Protein AF-A0A087T2G4-F1 (afdb_monomer_lite)

Structure (mmCIF, N/CA/C/O backbone):
data_AF-A0A087T2G4-F1
#
_entry.id   AF-A0A087T2G4-F1
#
loop_
_atom_site.group_PDB
_atom_site.id
_atom_site.type_symbol
_atom_site.label_atom_id
_atom_site.label_alt_id
_atom_site.label_comp_id
_atom_site.label_asym_id
_atom_site.label_entity_id
_atom_site.label_seq_id
_atom_site.pdbx_PDB_ins_code
_atom_site.Cartn_x
_atom_site.Cartn_y
_atom_site.Cartn_z
_atom_site.occupancy
_atom_site.B_iso_or_equiv
_atom_site.auth_seq_id
_atom_site.auth_comp_id
_atom_site.auth_asym_id
_atom_site.auth_atom_id
_atom_site.pdbx_PDB_model_num
ATOM 1 N N . MET A 1 1 ? 37.752 -5.880 37.930 1.00 56.69 1 MET A N 1
ATOM 2 C CA . MET A 1 1 ? 36.402 -5.776 38.530 1.00 56.69 1 MET A CA 1
ATOM 3 C C . MET A 1 1 ? 35.339 -5.207 37.573 1.00 56.69 1 MET A C 1
ATOM 5 O O . MET A 1 1 ? 34.212 -5.665 37.635 1.00 56.69 1 MET A O 1
ATOM 9 N N . LEU A 1 2 ? 35.660 -4.288 36.644 1.00 55.62 2 LEU A N 1
ATOM 10 C CA . LEU A 1 2 ? 34.665 -3.625 35.767 1.00 55.62 2 LEU A CA 1
ATOM 11 C C . LEU A 1 2 ? 34.037 -4.519 34.666 1.00 55.62 2 LEU A C 1
ATOM 13 O O . LEU A 1 2 ? 32.881 -4.335 34.304 1.00 55.62 2 LEU A O 1
ATOM 17 N N . LYS A 1 3 ? 34.774 -5.519 34.152 1.00 53.50 3 LYS A N 1
ATOM 18 C CA . LYS A 1 3 ? 34.324 -6.374 33.029 1.00 53.50 3 LYS A CA 1
ATOM 19 C C . LYS A 1 3 ? 33.188 -7.343 33.389 1.00 53.50 3 LYS A C 1
ATOM 21 O O . LYS A 1 3 ? 32.333 -7.605 32.552 1.00 53.50 3 LYS A O 1
ATOM 26 N N . ALA A 1 4 ? 33.155 -7.837 34.629 1.00 59.81 4 ALA A N 1
ATOM 27 C CA . ALA A 1 4 ? 32.102 -8.746 35.089 1.00 59.81 4 ALA A CA 1
ATOM 28 C C . ALA A 1 4 ? 30.742 -8.035 35.222 1.00 59.81 4 ALA A C 1
ATOM 30 O O . ALA A 1 4 ? 29.710 -8.628 34.932 1.00 59.81 4 ALA A O 1
ATOM 31 N N . SER A 1 5 ? 30.756 -6.746 35.582 1.00 65.25 5 SER A N 1
ATOM 32 C CA . SER A 1 5 ? 29.547 -5.923 35.721 1.00 65.25 5 SER A CA 1
ATOM 33 C C . SER A 1 5 ? 28.841 -5.698 34.379 1.00 65.25 5 SER A C 1
ATOM 35 O O . SER A 1 5 ? 27.624 -5.813 34.279 1.00 65.25 5 SER A O 1
ATOM 37 N N . ILE A 1 6 ? 29.620 -5.469 33.317 1.00 71.50 6 ILE A N 1
ATOM 38 C CA . ILE A 1 6 ? 29.095 -5.248 31.962 1.00 71.50 6 ILE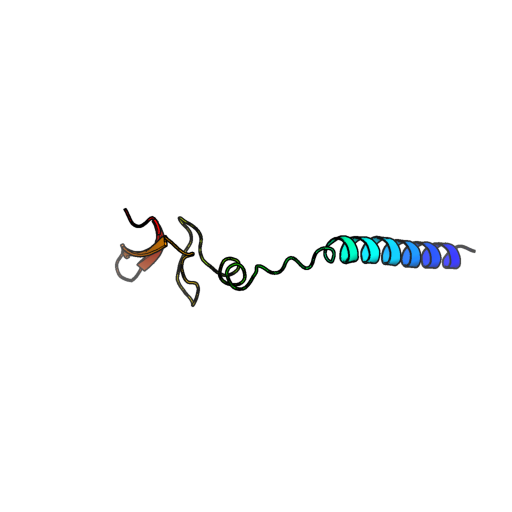 A CA 1
ATOM 39 C C . ILE A 1 6 ? 28.451 -6.526 31.413 1.00 71.50 6 ILE A C 1
ATOM 41 O O . ILE A 1 6 ? 27.357 -6.471 30.860 1.00 71.50 6 ILE A O 1
ATOM 45 N N . LEU A 1 7 ? 29.093 -7.682 31.612 1.00 71.88 7 LEU A N 1
ATOM 46 C CA . LEU A 1 7 ? 28.537 -8.975 31.201 1.00 71.88 7 LEU A CA 1
ATOM 47 C C . LEU A 1 7 ? 27.214 -9.276 31.913 1.00 71.88 7 LEU A C 1
ATOM 49 O O . LEU A 1 7 ? 26.266 -9.714 31.267 1.00 71.88 7 LEU A O 1
ATOM 53 N N . LEU A 1 8 ? 27.122 -8.975 33.211 1.00 72.50 8 LEU A N 1
ATOM 54 C CA . LEU A 1 8 ? 25.884 -9.143 33.971 1.00 72.50 8 LEU A CA 1
ATOM 55 C C . LEU A 1 8 ? 24.758 -8.254 33.422 1.00 72.50 8 LEU A C 1
ATOM 57 O O . LEU A 1 8 ? 23.626 -8.704 33.273 1.00 72.50 8 LEU A O 1
ATOM 61 N N . PHE A 1 9 ? 25.086 -7.009 33.070 1.00 72.69 9 PHE A N 1
ATOM 62 C CA . PHE A 1 9 ? 24.136 -6.058 32.499 1.00 72.69 9 PHE A CA 1
ATOM 63 C C . PHE A 1 9 ? 23.614 -6.510 31.133 1.00 72.69 9 PHE A C 1
ATOM 65 O O . PHE A 1 9 ? 22.418 -6.427 30.875 1.00 72.69 9 PHE A O 1
ATOM 72 N N . ILE A 1 10 ? 24.493 -7.035 30.275 1.00 75.31 10 ILE A N 1
ATOM 73 C CA . ILE A 1 10 ? 24.116 -7.550 28.954 1.00 75.31 10 ILE A CA 1
ATOM 74 C C . ILE A 1 10 ? 23.178 -8.752 29.100 1.00 75.31 10 ILE A C 1
ATOM 76 O O . ILE A 1 10 ? 22.148 -8.792 28.430 1.00 75.31 10 ILE A O 1
ATOM 80 N N . VAL A 1 11 ? 23.481 -9.691 30.002 1.00 76.00 11 VAL A N 1
ATOM 81 C CA . VAL A 1 11 ? 22.630 -10.867 30.253 1.00 76.00 11 VAL A CA 1
ATOM 82 C C . VAL A 1 11 ? 21.252 -10.452 30.775 1.00 76.00 11 VAL A C 1
ATOM 84 O O . VAL A 1 11 ? 20.242 -10.924 30.261 1.00 76.00 11 VAL A O 1
ATOM 87 N N . LEU A 1 12 ? 21.186 -9.517 31.727 1.00 71.19 12 LEU A N 1
ATOM 88 C CA . LEU A 1 12 ? 19.913 -8.987 32.230 1.00 71.19 12 LEU A CA 1
ATOM 89 C C . LEU A 1 12 ? 19.105 -8.274 31.138 1.00 71.19 12 LEU A C 1
ATOM 91 O O . LEU A 1 12 ? 17.888 -8.440 31.072 1.00 71.19 12 LEU A O 1
ATOM 95 N N . LEU A 1 13 ? 19.774 -7.532 30.252 1.00 69.69 13 LEU A N 1
ATOM 96 C CA . LEU A 1 13 ? 19.131 -6.867 29.120 1.00 69.69 13 LEU A CA 1
ATOM 97 C C . LEU A 1 13 ? 18.536 -7.880 28.130 1.00 69.69 13 LEU A C 1
ATOM 99 O O . LEU A 1 13 ? 17.430 -7.676 27.639 1.00 69.69 13 LEU A O 1
ATOM 103 N N . HIS A 1 14 ? 19.233 -8.992 27.875 1.00 67.19 14 HIS A N 1
ATOM 104 C CA . HIS A 1 14 ? 18.742 -10.061 26.999 1.00 67.19 14 HIS A CA 1
ATOM 105 C C . HIS A 1 14 ? 17.550 -10.798 27.615 1.00 67.19 14 HIS A C 1
ATOM 107 O O . HIS A 1 14 ? 16.584 -11.072 26.911 1.00 67.19 14 HIS A O 1
ATOM 113 N N . ILE A 1 15 ? 17.577 -11.067 28.925 1.00 66.38 15 ILE A N 1
ATOM 114 C CA . ILE A 1 15 ? 16.452 -11.689 29.635 1.00 66.38 15 ILE A CA 1
ATOM 115 C C . ILE A 1 15 ? 15.220 -10.770 29.596 1.00 66.38 15 ILE A C 1
ATOM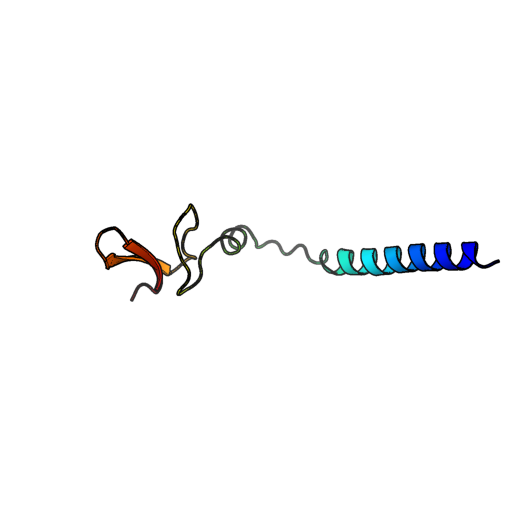 117 O O . ILE A 1 15 ? 14.134 -11.223 29.252 1.00 66.38 15 ILE A O 1
ATOM 121 N N . ALA A 1 16 ? 15.372 -9.469 29.864 1.00 61.72 16 ALA A N 1
ATOM 122 C CA . ALA A 1 16 ? 14.265 -8.509 29.787 1.00 61.72 16 ALA A CA 1
ATOM 123 C C . ALA A 1 16 ? 13.675 -8.385 28.367 1.00 61.72 16 ALA A C 1
ATOM 125 O O . ALA A 1 16 ? 12.456 -8.277 28.198 1.00 61.72 16 ALA A O 1
ATOM 126 N N . PHE A 1 17 ? 14.531 -8.433 27.342 1.00 57.81 17 PHE A N 1
ATOM 127 C CA . PHE A 1 17 ? 14.101 -8.402 25.945 1.00 57.81 17 PHE A CA 1
ATOM 128 C C . PHE A 1 17 ? 13.406 -9.708 25.519 1.00 57.81 17 PHE A C 1
ATOM 130 O O . PHE A 1 17 ? 12.402 -9.656 24.815 1.00 57.81 17 PHE A O 1
ATOM 137 N N . ALA A 1 18 ? 13.864 -10.867 26.005 1.00 57.78 18 ALA A N 1
ATOM 138 C CA . ALA A 1 18 ? 13.228 -12.163 25.753 1.00 57.78 18 ALA A CA 1
ATOM 139 C C . ALA A 1 18 ? 11.833 -12.271 26.398 1.00 57.78 18 ALA A C 1
ATOM 141 O O . ALA A 1 18 ? 10.889 -12.709 25.749 1.00 57.78 18 ALA A O 1
ATOM 142 N N . ILE A 1 19 ? 11.662 -11.782 27.632 1.00 54.62 19 ILE A N 1
ATOM 143 C CA . ILE A 1 19 ? 10.354 -11.770 28.317 1.00 54.62 19 ILE A CA 1
ATOM 144 C C . ILE A 1 19 ? 9.360 -10.827 27.611 1.00 54.62 19 ILE A C 1
ATOM 146 O O . ILE A 1 19 ? 8.152 -11.059 27.632 1.00 54.62 19 ILE A O 1
ATOM 150 N N . SER A 1 20 ? 9.852 -9.778 26.942 1.00 41.28 20 SER A N 1
ATOM 151 C CA . SER A 1 20 ? 9.008 -8.887 26.130 1.00 41.28 20 SER A CA 1
ATOM 152 C C . SER A 1 20 ? 8.498 -9.560 24.850 1.00 41.28 20 SER A C 1
ATOM 154 O O . SER A 1 20 ? 7.461 -9.163 24.329 1.00 41.28 20 SER A O 1
ATOM 156 N N . LEU A 1 21 ? 9.205 -10.586 24.369 1.00 47.34 21 LEU A N 1
ATOM 157 C CA . LEU A 1 21 ? 8.844 -11.378 23.193 1.00 47.34 21 LEU A CA 1
ATOM 158 C C . LEU A 1 21 ? 7.831 -12.485 23.531 1.00 47.34 21 LEU A C 1
ATOM 160 O O . LEU A 1 21 ? 6.973 -12.792 22.713 1.00 47.34 21 LEU A O 1
ATOM 164 N N . GLU A 1 22 ? 7.863 -13.020 24.754 1.00 42.28 22 GLU A N 1
ATOM 165 C CA . GLU A 1 22 ? 6.959 -14.099 25.190 1.00 42.28 22 GLU A CA 1
ATOM 166 C C . GLU A 1 22 ? 5.569 -13.602 25.637 1.00 42.28 22 GLU A C 1
ATOM 168 O O . GLU A 1 22 ? 4.618 -14.375 25.726 1.00 42.28 22 GLU A O 1
ATOM 173 N N . LYS A 1 23 ? 5.380 -12.288 25.835 1.00 37.06 23 LYS A N 1
ATOM 174 C CA . LYS A 1 23 ? 4.053 -11.707 26.127 1.00 37.06 23 LYS A CA 1
ATOM 175 C C . LYS A 1 23 ? 3.134 -11.588 24.891 1.00 37.06 23 LYS A C 1
ATOM 177 O O . LYS A 1 23 ? 2.092 -10.941 24.968 1.00 37.06 23 LYS A O 1
ATOM 182 N N . VAL A 1 24 ? 3.492 -12.224 23.774 1.00 45.44 24 VAL A N 1
ATOM 183 C CA . VAL A 1 24 ? 2.677 -12.296 22.546 1.00 45.44 24 VAL A CA 1
ATOM 184 C C . VAL A 1 24 ? 2.285 -13.746 22.201 1.00 45.44 24 VAL A C 1
ATOM 186 O O . VAL A 1 24 ? 1.804 -13.993 21.109 1.00 45.44 24 VAL A O 1
ATOM 189 N N . ASP A 1 25 ? 2.426 -14.716 23.114 1.00 43.88 25 ASP A N 1
ATOM 190 C CA . ASP A 1 25 ? 2.075 -16.122 22.815 1.00 43.88 25 ASP A CA 1
ATOM 191 C C . ASP A 1 25 ? 1.176 -16.758 23.886 1.00 43.88 25 ASP A C 1
ATOM 193 O O . ASP A 1 25 ? 1.480 -17.761 24.529 1.00 43.88 25 ASP A O 1
ATOM 197 N N . GLY A 1 26 ? 0.033 -16.116 24.124 1.00 42.03 26 GLY A N 1
ATOM 198 C CA . GLY A 1 26 ? -0.933 -16.560 25.120 1.00 42.03 26 GLY A CA 1
ATOM 199 C C . GLY A 1 26 ? -2.364 -16.243 24.730 1.00 42.03 26 GLY A C 1
ATOM 200 O O . GLY A 1 26 ? -2.994 -15.434 25.399 1.00 42.03 26 GLY A O 1
ATOM 201 N N . LEU A 1 27 ? -2.848 -16.851 23.647 1.00 39.66 27 LEU A N 1
ATOM 202 C CA . LEU A 1 27 ? -4.113 -17.593 23.603 1.00 39.66 27 LEU A CA 1
ATOM 203 C C . LEU A 1 27 ? -4.270 -18.170 22.191 1.00 39.66 27 LEU A C 1
ATOM 205 O O . LEU A 1 27 ? -4.503 -17.453 21.221 1.00 39.66 27 LEU A O 1
ATOM 209 N N . VAL A 1 28 ? -4.171 -19.494 22.095 1.00 55.59 28 VAL A N 1
ATOM 210 C CA . VAL A 1 28 ? -4.864 -20.242 21.050 1.00 55.59 28 VAL A CA 1
ATOM 211 C C . VAL A 1 28 ? -6.355 -19.975 21.263 1.00 55.59 28 VAL A C 1
ATOM 213 O O . VAL A 1 28 ? -6.966 -20.554 22.158 1.00 55.59 28 VAL A O 1
ATOM 216 N N . GLU A 1 29 ? -6.916 -19.060 20.478 1.00 39.81 29 GLU A N 1
ATOM 217 C CA . GLU A 1 29 ? -8.343 -19.025 20.187 1.00 39.81 29 GLU A CA 1
ATOM 218 C C . GLU A 1 29 ? -8.550 -19.471 18.740 1.00 39.81 29 GLU A C 1
ATOM 220 O O . GLU A 1 29 ? -7.960 -18.967 17.785 1.00 39.81 29 GLU A O 1
ATOM 225 N N . ASP A 1 30 ? -9.375 -20.499 18.639 1.00 44.38 30 ASP A N 1
ATOM 226 C CA . ASP A 1 30 ? -9.709 -21.349 17.507 1.00 44.38 30 ASP A CA 1
ATOM 227 C C . ASP A 1 30 ? -10.544 -20.604 16.433 1.00 44.38 30 ASP A C 1
ATOM 229 O O . ASP A 1 30 ? -11.612 -21.053 16.025 1.00 44.38 30 ASP A O 1
ATOM 233 N N . ALA A 1 31 ? -10.114 -19.416 15.992 1.00 41.81 31 ALA A N 1
ATOM 234 C CA . ALA A 1 31 ? -10.869 -18.584 15.047 1.00 41.81 31 ALA A CA 1
ATOM 235 C C . ALA A 1 31 ? -9.959 -17.634 14.243 1.00 41.81 31 ALA A C 1
ATOM 237 O O . ALA A 1 31 ? -9.833 -16.458 14.570 1.00 41.81 31 ALA A O 1
ATOM 238 N N . GLY A 1 32 ? -9.299 -18.119 13.184 1.00 42.16 32 GLY A N 1
ATOM 239 C CA . GLY A 1 32 ? -8.305 -17.288 12.478 1.00 42.16 32 GLY A CA 1
ATOM 240 C C . GLY A 1 32 ? -8.087 -17.540 10.990 1.00 42.16 32 GLY A C 1
ATOM 241 O O . GLY A 1 32 ? -7.178 -16.950 10.413 1.00 42.16 32 GLY A O 1
ATOM 242 N N . ILE A 1 33 ? -8.898 -18.368 10.325 1.00 44.25 33 ILE A N 1
ATOM 243 C CA . ILE A 1 33 ? -8.796 -18.504 8.858 1.00 44.25 33 ILE A CA 1
ATOM 244 C C . ILE A 1 33 ? -9.286 -17.223 8.140 1.00 44.25 33 ILE A C 1
ATOM 246 O O . ILE A 1 33 ? -8.937 -16.999 6.983 1.00 44.25 33 ILE A O 1
ATOM 250 N N . GLU A 1 34 ? -10.008 -16.329 8.825 1.00 45.16 34 GLU A N 1
ATOM 251 C CA . GLU A 1 34 ? -10.473 -15.058 8.247 1.00 45.16 34 GLU A CA 1
ATOM 252 C C . GLU A 1 34 ? -9.539 -13.855 8.468 1.00 45.16 34 GLU A C 1
ATOM 254 O O . GLU A 1 34 ? -9.630 -12.898 7.709 1.00 45.16 34 GLU A O 1
ATOM 259 N N . THR A 1 35 ? -8.597 -13.875 9.417 1.00 43.84 35 THR A N 1
ATOM 260 C CA . THR A 1 35 ? -7.822 -12.661 9.765 1.00 43.84 35 THR A CA 1
ATOM 261 C C . THR A 1 35 ? -6.460 -12.557 9.081 1.00 43.84 35 THR A C 1
ATOM 263 O O . THR A 1 35 ? -5.982 -11.452 8.837 1.00 43.84 35 THR A O 1
ATOM 266 N N . ALA A 1 36 ? -5.855 -13.672 8.657 1.00 43.09 36 ALA A N 1
ATOM 267 C CA . ALA A 1 36 ? -4.570 -13.646 7.943 1.00 43.09 36 ALA A CA 1
ATOM 268 C C . ALA A 1 36 ? -4.650 -12.997 6.543 1.00 43.09 36 ALA A C 1
ATOM 270 O O . ALA A 1 36 ? -3.624 -12.694 5.932 1.00 43.09 36 ALA A O 1
ATOM 271 N N . ARG A 1 37 ? -5.863 -12.770 6.016 1.00 50.09 37 ARG A N 1
ATOM 272 C CA . ARG A 1 37 ? -6.079 -12.063 4.744 1.00 50.09 37 ARG A CA 1
ATOM 273 C C . ARG A 1 37 ? -6.202 -10.542 4.913 1.00 50.09 37 ARG A C 1
ATOM 275 O O . ARG A 1 37 ? -6.047 -9.830 3.923 1.00 50.09 37 ARG A O 1
ATOM 282 N N . ASP A 1 38 ? -6.428 -10.060 6.136 1.00 53.16 38 ASP A N 1
ATOM 283 C CA . ASP A 1 38 ? -6.680 -8.645 6.444 1.00 53.16 38 ASP A CA 1
ATOM 284 C C . ASP A 1 38 ? -5.423 -7.849 6.843 1.00 53.16 38 ASP A C 1
ATOM 286 O O . ASP A 1 38 ? -5.453 -6.620 6.905 1.00 53.16 38 ASP A O 1
ATOM 290 N N . GLU A 1 39 ? -4.281 -8.508 7.063 1.00 59.00 39 GLU A N 1
ATOM 291 C CA . GLU A 1 39 ? -3.043 -7.801 7.435 1.00 59.00 39 GLU A CA 1
ATOM 292 C C . GLU A 1 39 ? -2.205 -7.343 6.229 1.00 59.00 39 GLU A C 1
ATOM 294 O O . GLU A 1 39 ? -1.411 -6.411 6.349 1.00 59.00 39 GLU A O 1
ATOM 299 N N . ASN A 1 40 ? -2.413 -7.934 5.046 1.00 75.06 40 ASN A N 1
ATOM 300 C CA . ASN A 1 40 ? -1.678 -7.602 3.814 1.00 75.06 40 ASN A CA 1
ATOM 301 C C . ASN A 1 40 ? -2.583 -7.017 2.714 1.00 75.06 40 ASN A C 1
ATOM 303 O O . ASN A 1 40 ? -2.399 -7.278 1.522 1.00 75.06 40 ASN A O 1
ATOM 307 N N . CYS A 1 41 ? -3.601 -6.260 3.116 1.00 84.06 41 CYS A N 1
ATOM 308 C CA . CYS A 1 41 ? -4.537 -5.612 2.207 1.00 84.06 41 CYS A CA 1
ATOM 309 C C . CYS A 1 41 ? -4.538 -4.088 2.379 1.00 84.06 41 CYS A C 1
ATOM 311 O O . CYS A 1 41 ? -4.228 -3.542 3.439 1.00 84.06 41 CYS A O 1
ATOM 313 N N . ALA A 1 42 ? -4.887 -3.387 1.304 1.00 89.06 42 ALA A N 1
ATOM 314 C CA . ALA A 1 42 ? -5.005 -1.940 1.286 1.00 89.06 42 ALA A CA 1
ATOM 315 C C . ALA A 1 42 ? -6.331 -1.496 1.921 1.00 89.06 42 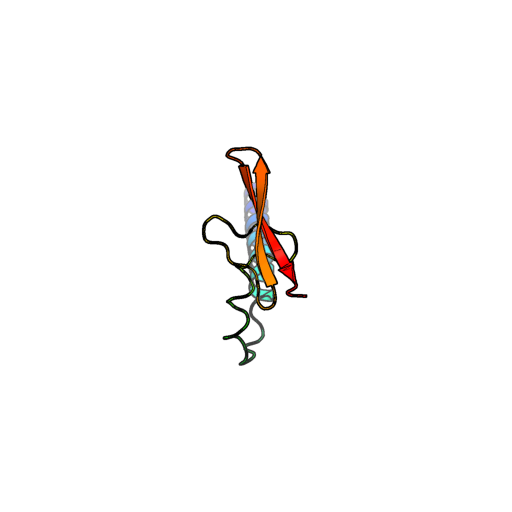ALA A C 1
ATOM 317 O O . ALA A 1 42 ? -7.421 -1.904 1.503 1.00 89.06 42 ALA A O 1
ATOM 318 N N . LYS A 1 43 ? -6.223 -0.634 2.933 1.00 88.75 43 LYS A N 1
ATOM 319 C CA . LYS A 1 43 ? -7.356 -0.013 3.633 1.00 88.75 43 LYS A CA 1
ATOM 320 C C . LYS A 1 43 ? -7.988 1.095 2.786 1.00 88.75 43 LYS A C 1
ATOM 322 O O . LYS A 1 43 ? -7.477 1.468 1.732 1.00 88.75 43 LYS A O 1
ATOM 327 N N . GLU A 1 44 ? -9.105 1.647 3.253 1.00 90.44 44 GLU A N 1
ATOM 328 C CA . GLU A 1 44 ? -9.782 2.758 2.575 1.00 90.44 44 GLU A CA 1
ATOM 329 C C . GLU A 1 44 ? -8.807 3.931 2.356 1.00 90.44 44 GLU A C 1
ATOM 331 O O . GLU A 1 44 ? -8.013 4.268 3.237 1.00 90.44 44 GLU A O 1
ATOM 336 N N . TYR A 1 45 ? -8.840 4.524 1.163 1.00 88.75 45 TYR A N 1
ATOM 337 C CA . TYR A 1 45 ? -7.938 5.581 0.691 1.00 88.75 45 TYR A CA 1
ATOM 338 C C . TYR A 1 45 ? -6.464 5.177 0.487 1.00 88.75 45 TYR A C 1
ATOM 340 O O . TYR A 1 45 ? -5.639 6.032 0.149 1.00 88.75 45 TYR A O 1
ATOM 348 N N . GLN A 1 46 ? -6.109 3.894 0.628 1.00 89.38 46 GLN A N 1
ATOM 349 C CA . GLN A 1 46 ? -4.777 3.383 0.282 1.00 89.38 46 GLN A CA 1
ATOM 350 C C . GLN A 1 46 ? -4.693 2.910 -1.174 1.00 89.38 46 GLN A C 1
ATOM 352 O O . GLN A 1 46 ? -5.707 2.625 -1.810 1.00 89.38 46 GLN A O 1
ATOM 357 N N . ARG A 1 47 ? -3.465 2.830 -1.708 1.00 88.69 47 ARG A N 1
ATOM 358 C CA . ARG A 1 47 ? -3.213 2.316 -3.063 1.00 88.69 47 ARG A CA 1
ATOM 359 C C . ARG A 1 47 ? -3.387 0.799 -3.144 1.00 88.69 47 ARG A C 1
ATOM 361 O O . ARG A 1 47 ? -2.975 0.092 -2.233 1.00 88.69 47 ARG A O 1
ATOM 368 N N . CYS A 1 48 ? -3.891 0.326 -4.282 1.00 89.06 48 CYS A N 1
ATOM 369 C CA . CYS A 1 48 ? -4.142 -1.090 -4.592 1.00 89.06 48 CYS A CA 1
ATOM 370 C C . CYS A 1 48 ? -3.403 -1.561 -5.863 1.00 89.06 48 CYS A C 1
ATOM 372 O O . CYS A 1 48 ? -3.919 -2.326 -6.675 1.00 89.06 48 CYS A O 1
ATOM 374 N N . GLU A 1 49 ? -2.180 -1.069 -6.054 1.00 85.06 49 GLU A N 1
ATOM 375 C CA . GLU A 1 49 ? -1.274 -1.443 -7.147 1.00 85.06 49 GLU A CA 1
ATOM 376 C C . GLU A 1 49 ? -0.171 -2.395 -6.660 1.00 85.06 49 GLU A C 1
ATOM 378 O O . GLU A 1 49 ? 0.073 -2.534 -5.463 1.00 85.06 49 GLU A O 1
ATOM 383 N N . GLY A 1 50 ? 0.534 -3.042 -7.596 1.00 78.06 50 GLY A N 1
ATOM 384 C CA . GLY A 1 50 ? 1.754 -3.794 -7.272 1.00 78.06 50 GLY A CA 1
ATOM 385 C C . GLY A 1 50 ? 1.518 -5.084 -6.480 1.00 78.06 50 GLY A C 1
ATOM 386 O O . GLY A 1 50 ? 2.362 -5.472 -5.681 1.00 78.06 50 GLY A O 1
ATOM 387 N N . GLY A 1 51 ? 0.372 -5.741 -6.690 1.00 76.19 51 GLY A N 1
ATOM 388 C CA . GLY A 1 51 ? 0.017 -6.994 -6.013 1.00 76.19 51 GLY A CA 1
ATOM 389 C C . GLY A 1 51 ? -0.716 -6.811 -4.682 1.00 76.19 51 GLY A C 1
ATOM 390 O O . GLY A 1 51 ? -1.123 -7.800 -4.077 1.00 76.19 51 GLY A O 1
ATOM 391 N N . VAL A 1 52 ? -0.943 -5.568 -4.251 1.00 83.38 52 VAL A N 1
ATOM 392 C CA . VAL A 1 52 ? -1.732 -5.256 -3.055 1.00 83.38 52 VAL A CA 1
ATOM 393 C C . VAL A 1 52 ? -3.204 -5.114 -3.437 1.00 83.38 52 VAL A C 1
ATOM 395 O O . VAL A 1 52 ? -3.567 -4.255 -4.237 1.00 83.38 52 VAL A O 1
ATOM 398 N N . SER A 1 53 ? -4.064 -5.956 -2.864 1.00 88.50 53 SER A N 1
ATOM 399 C CA . SER A 1 53 ? -5.520 -5.889 -3.061 1.00 88.50 53 SER A CA 1
ATOM 400 C C . SER A 1 53 ? -6.193 -5.106 -1.935 1.00 88.50 53 SER A C 1
ATOM 402 O O . SER A 1 53 ? -5.673 -5.056 -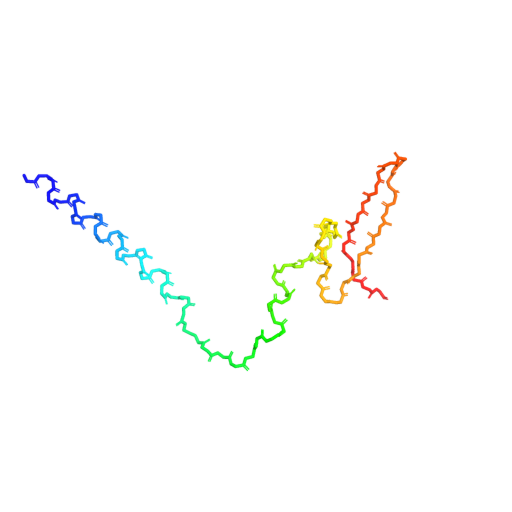0.824 1.00 88.50 53 SER A O 1
ATOM 404 N N . CYS A 1 54 ? -7.356 -4.508 -2.201 1.00 90.12 54 CYS A N 1
ATOM 405 C CA . CYS A 1 54 ? -8.144 -3.859 -1.153 1.00 90.12 54 CYS A CA 1
ATOM 406 C C . CYS A 1 54 ? -8.708 -4.882 -0.157 1.00 90.12 54 CYS A C 1
ATOM 408 O O . CYS A 1 54 ? -9.037 -6.006 -0.544 1.00 90.12 54 CYS A O 1
ATOM 410 N N . CYS A 1 55 ? -8.843 -4.478 1.108 1.00 88.94 55 CYS A N 1
ATOM 411 C CA . CYS A 1 55 ? -9.465 -5.302 2.147 1.00 88.94 55 CYS A CA 1
ATOM 412 C C . CYS A 1 55 ? -10.946 -5.587 1.845 1.00 88.94 55 CYS A C 1
ATOM 414 O O . CYS A 1 55 ? -11.572 -4.921 1.012 1.00 88.94 55 CYS A O 1
ATOM 416 N N . GLN A 1 56 ? -11.523 -6.584 2.518 1.00 85.94 56 GLN A N 1
ATOM 417 C CA . GLN A 1 56 ? -12.895 -7.021 2.263 1.00 85.94 56 GLN A CA 1
ATOM 418 C C . GLN A 1 56 ? -13.901 -5.863 2.410 1.00 85.94 56 GLN A C 1
ATOM 420 O O . GLN A 1 56 ? -13.856 -5.082 3.355 1.00 85.94 56 GLN A O 1
ATOM 425 N N . GLY A 1 57 ? -14.807 -5.731 1.435 1.00 86.44 57 GLY A N 1
ATOM 426 C CA . GLY A 1 57 ? -15.795 -4.641 1.386 1.00 86.44 57 GLY A CA 1
ATOM 427 C C . GLY A 1 57 ? -15.309 -3.350 0.712 1.00 86.44 57 GLY A C 1
ATOM 428 O O . GLY A 1 57 ? -16.107 -2.432 0.508 1.00 86.44 57 GLY A O 1
ATOM 429 N N . LEU A 1 58 ? -14.039 -3.287 0.308 1.00 90.19 58 LEU A N 1
ATOM 430 C CA . LEU A 1 58 ? -13.477 -2.191 -0.475 1.00 90.19 58 LEU A CA 1
ATOM 431 C C . LEU A 1 58 ? -13.254 -2.618 -1.932 1.00 90.19 58 LEU A C 1
ATOM 433 O O . LEU A 1 58 ? -12.992 -3.781 -2.238 1.00 90.19 58 LEU A O 1
ATOM 437 N N . VAL A 1 59 ? -13.351 -1.661 -2.847 1.00 90.38 59 VAL A N 1
ATOM 438 C CA . VAL A 1 59 ? -13.116 -1.834 -4.281 1.00 90.38 59 VAL A CA 1
ATOM 439 C C . VAL A 1 59 ? -11.954 -0.942 -4.697 1.00 90.38 59 VAL A C 1
ATOM 441 O O . VAL A 1 59 ? -11.852 0.203 -4.261 1.00 90.38 59 VAL A O 1
ATOM 444 N N . CYS A 1 60 ? -11.073 -1.471 -5.544 1.00 90.88 60 CYS A N 1
ATOM 445 C CA . CYS A 1 60 ? -9.982 -0.705 -6.130 1.00 90.88 60 CYS A CA 1
ATOM 446 C C . CYS A 1 60 ? -10.516 0.141 -7.294 1.00 90.88 60 CYS A C 1
ATOM 448 O O . CYS A 1 60 ? -10.952 -0.409 -8.306 1.00 90.88 60 CYS A O 1
ATOM 450 N N . HIS A 1 61 ? -10.500 1.466 -7.151 1.00 90.75 61 HIS A N 1
ATOM 451 C CA . HIS A 1 61 ? -10.856 2.402 -8.216 1.00 90.75 61 HIS A CA 1
ATOM 452 C C . HIS A 1 61 ? -9.602 2.934 -8.892 1.00 90.75 61 HIS A C 1
ATOM 454 O O . HIS A 1 61 ? -8.657 3.327 -8.212 1.00 90.75 61 HIS A O 1
ATOM 460 N N . TYR A 1 62 ? -9.623 2.989 -10.223 1.00 88.06 62 TYR A N 1
ATOM 461 C CA . TYR A 1 62 ? -8.547 3.545 -11.035 1.00 88.06 62 TYR A CA 1
ATOM 462 C C . TYR A 1 62 ? -8.988 4.887 -11.611 1.00 88.06 62 TYR A C 1
ATOM 464 O O . TYR A 1 62 ? -9.945 4.959 -12.381 1.00 88.06 62 TYR A O 1
ATOM 472 N N . GLU A 1 63 ? -8.279 5.947 -11.246 1.00 85.38 63 GLU A N 1
ATOM 473 C CA . GLU A 1 63 ? -8.518 7.303 -11.724 1.00 85.38 63 GLU A CA 1
ATOM 474 C C . GLU A 1 63 ? -7.386 7.729 -12.659 1.00 85.38 63 GLU A C 1
ATOM 476 O O . GLU A 1 63 ? -6.203 7.551 -12.354 1.00 85.38 63 GLU A O 1
ATOM 481 N N . ILE A 1 64 ? -7.739 8.301 -13.809 1.00 84.50 64 ILE A N 1
ATOM 482 C CA . ILE A 1 64 ? -6.770 8.876 -14.745 1.00 84.50 64 ILE A CA 1
ATOM 483 C C . ILE A 1 64 ? -6.558 10.330 -14.332 1.00 84.50 64 ILE A C 1
ATOM 485 O O . ILE A 1 64 ? -7.463 11.149 -14.460 1.00 84.50 64 ILE A O 1
ATOM 489 N N . LEU A 1 65 ? -5.367 10.646 -13.827 1.00 81.31 65 LEU A N 1
ATOM 490 C CA . LEU A 1 65 ? -5.023 12.007 -13.410 1.00 81.31 65 LEU A CA 1
ATOM 491 C C . LEU A 1 65 ? -4.548 12.841 -14.606 1.00 81.31 65 LEU A C 1
ATOM 493 O O . LEU A 1 65 ? -5.007 13.959 -14.806 1.00 81.31 65 LEU A O 1
ATOM 497 N N . MET A 1 66 ? -3.628 12.294 -15.405 1.00 78.62 66 MET A N 1
ATOM 498 C CA . MET A 1 66 ? -3.063 12.918 -16.609 1.00 78.62 66 MET A CA 1
ATOM 499 C C . MET A 1 66 ? -2.630 11.837 -17.609 1.00 78.62 66 MET A C 1
ATOM 501 O O . MET A 1 66 ? -2.617 10.651 -17.278 1.00 78.62 66 MET A O 1
ATOM 505 N N . ILE A 1 67 ? -2.248 12.234 -18.830 1.00 77.94 67 ILE A N 1
ATOM 506 C CA . ILE A 1 67 ? -1.715 11.313 -19.848 1.00 77.94 67 ILE A CA 1
ATOM 507 C C . ILE A 1 67 ? -0.516 10.556 -19.253 1.00 77.94 67 ILE A C 1
ATOM 509 O O . ILE A 1 67 ? 0.516 11.152 -18.956 1.00 77.94 67 ILE A O 1
ATOM 513 N N . GLY A 1 68 ? -0.672 9.245 -19.053 1.00 73.56 68 GLY A N 1
ATOM 514 C CA . GLY A 1 68 ? 0.360 8.371 -18.484 1.00 73.56 68 GLY A CA 1
ATOM 515 C C . GLY A 1 68 ? 0.407 8.291 -16.952 1.00 73.56 68 GLY A C 1
ATOM 516 O O . GLY A 1 68 ? 1.258 7.578 -16.429 1.00 73.56 68 GLY A O 1
ATOM 517 N N . MET A 1 69 ? -0.491 8.965 -16.224 1.00 76.88 69 MET A N 1
ATOM 518 C CA . MET A 1 69 ? -0.629 8.822 -14.769 1.00 76.88 69 MET A CA 1
ATOM 519 C C . MET A 1 69 ? -2.003 8.278 -14.390 1.00 76.88 69 MET A C 1
ATOM 521 O O . MET A 1 69 ? -3.023 8.960 -14.519 1.00 76.88 69 MET A O 1
ATOM 525 N N . THR A 1 70 ? -2.001 7.067 -13.845 1.00 83.00 70 THR A N 1
ATOM 526 C CA . THR A 1 70 ? -3.157 6.441 -13.203 1.00 83.00 70 THR A CA 1
ATOM 527 C C . THR A 1 70 ? -2.927 6.359 -11.702 1.00 83.00 70 THR A C 1
ATOM 529 O O . THR A 1 70 ? -1.811 6.100 -11.252 1.00 83.00 70 THR A O 1
ATOM 532 N N . ARG A 1 71 ? -3.976 6.582 -10.915 1.00 85.62 71 ARG A N 1
ATOM 533 C CA . ARG A 1 71 ? -3.972 6.361 -9.473 1.00 85.62 71 ARG A CA 1
ATOM 534 C C . ARG A 1 71 ? -5.005 5.301 -9.139 1.00 85.62 71 ARG A C 1
ATOM 536 O O . ARG A 1 71 ? -6.191 5.507 -9.367 1.00 85.62 71 ARG A O 1
ATOM 543 N N . SER A 1 72 ? -4.552 4.201 -8.560 1.00 91.19 72 SER A N 1
ATOM 544 C CA . SER A 1 72 ? -5.433 3.227 -7.922 1.00 91.19 72 SER A CA 1
ATOM 545 C C . SER A 1 72 ? -5.621 3.550 -6.443 1.00 91.19 72 SER A C 1
ATOM 547 O O . SER A 1 72 ? -4.646 3.778 -5.723 1.00 91.19 72 SER A O 1
ATOM 549 N N . THR A 1 73 ? -6.863 3.577 -5.972 1.00 91.31 73 THR A N 1
ATOM 550 C CA . THR A 1 73 ? -7.180 3.806 -4.557 1.00 91.31 73 THR A CA 1
ATOM 551 C C . THR A 1 73 ? -8.371 2.945 -4.133 1.00 91.31 73 THR A C 1
ATOM 553 O O . THR A 1 73 ? -9.319 2.767 -4.897 1.00 91.31 73 THR A O 1
ATOM 556 N N . CYS A 1 74 ? -8.333 2.402 -2.919 1.00 92.62 74 CYS A N 1
ATOM 557 C CA . CYS A 1 74 ? -9.429 1.623 -2.351 1.00 92.62 74 CYS A CA 1
ATOM 558 C C . CYS A 1 74 ? -10.540 2.523 -1.803 1.00 92.62 74 CYS A C 1
ATOM 560 O O . CYS A 1 74 ? -10.276 3.390 -0.971 1.00 92.62 74 CYS A O 1
ATOM 562 N N . TYR A 1 75 ? -11.785 2.257 -2.191 1.00 90.94 75 TYR A N 1
ATOM 563 C CA . TYR A 1 75 ? -12.974 2.934 -1.666 1.00 90.94 75 TYR A CA 1
ATOM 564 C C . TYR A 1 75 ? -14.039 1.933 -1.241 1.00 90.94 75 TYR A C 1
ATOM 566 O O . TYR A 1 75 ? -14.063 0.794 -1.711 1.00 90.94 75 TYR A O 1
ATOM 574 N N . LYS A 1 76 ? -14.950 2.359 -0.364 1.00 89.38 76 LYS A N 1
ATOM 575 C CA . LYS A 1 76 ? -16.151 1.578 -0.069 1.00 89.38 76 LYS A CA 1
ATOM 576 C C . LYS A 1 76 ? -17.028 1.464 -1.307 1.00 89.38 76 LYS A C 1
ATOM 578 O O . LYS A 1 76 ? -17.226 2.433 -2.037 1.00 89.38 76 LYS A O 1
ATOM 583 N N . ARG A 1 77 ? -17.579 0.270 -1.511 1.00 76.94 77 ARG A N 1
ATOM 584 C CA . ARG A 1 77 ? -18.645 0.052 -2.487 1.00 76.94 77 ARG A CA 1
ATOM 585 C C . ARG A 1 77 ? -19.905 0.763 -1.964 1.00 76.94 77 ARG A C 1
ATOM 587 O O . ARG A 1 77 ? -20.457 0.316 -0.962 1.00 76.94 77 ARG A O 1
ATOM 594 N N . LEU A 1 78 ? -20.262 1.893 -2.580 1.00 66.25 78 LEU A N 1
ATOM 595 C CA . LEU A 1 78 ? -21.497 2.648 -2.311 1.00 66.25 78 LEU A CA 1
ATOM 596 C C . LEU A 1 78 ? -22.746 1.855 -2.710 1.00 66.25 78 LEU A C 1
ATOM 598 O O . LEU A 1 78 ? -22.653 1.072 -3.687 1.00 66.25 78 LEU A O 1
#

Rad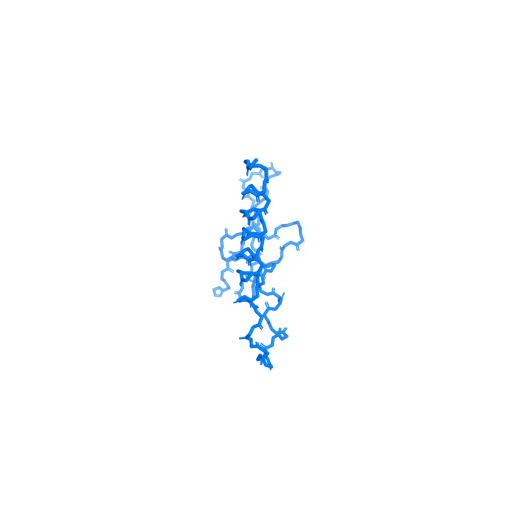ius of gyration: 23.28 Å; chains: 1; bounding box: 58×34×58 Å

Secondary structure (DSSP, 8-state):
-HHHHHHHHHHHHHHHHHHHHHTT-----S--TTTTTTSSSBPTTS---TTPPBPTTEEEEEEEEETTEEEEEEEE--

Sequence (78 aa):
MLKASILLFIVLLHIAFAISLEKVDGLVEDAGIETARDENCAKEYQRCEGGVSCCQGLVCHYEILMIGMTRSTCYKRL

pLDDT: mean 70.0, std 17.88, range [37.06, 92.62]

Organism: Stegodyphus mimosarum (NCBI:txid407821)

Foldse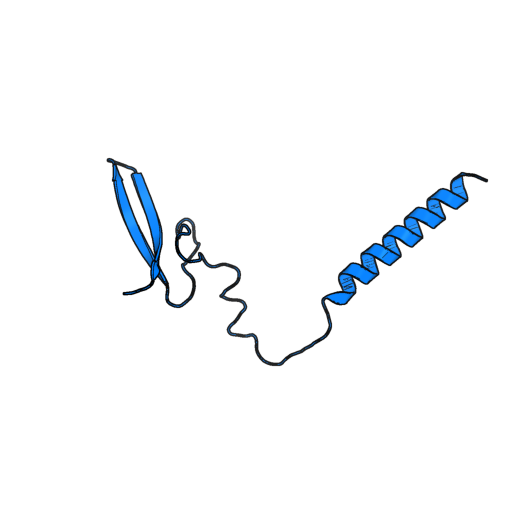ek 3Di:
DVPVVVVVVVVVVVVVVVVVVCVVPPDPDPDPPPCVQVPQAAEAFGFCPDPHHHDPQWDWDWDDPDDVDITTGIHGDD